Protein AF-A0A5C4LHL4-F1 (afdb_monomer)

pLDDT: mean 73.8, std 16.36, range [44.88, 92.81]

Radius of gyration: 15.22 Å; Cα contacts (8 Å, |Δi|>4): 49; chains: 1; bounding box: 21×47×35 Å

Foldseek 3Di:
DDPDPPPPPCVLVVVLVVQLVVCCCVQVVVCPPPPVSSLVRCVVCVVPGDPSPVVVNVVVVCVVPPPNDDPDDDD

Sequence (75 aa):
MGLVPVEASAQGTERQRLACMTDAMTLCSRDVPDSRRIERCLRRNYDRISAPCQGELDAASAAANPNAGVPGTSR

Structure (mmCIF, N/CA/C/O backbone):
data_AF-A0A5C4LHL4-F1
#
_entry.id   AF-A0A5C4LHL4-F1
#
loop_
_atom_site.group_PDB
_atom_site.id
_atom_site.type_symbol
_atom_site.label_atom_id
_atom_site.label_alt_id
_atom_site.label_comp_id
_atom_site.label_asym_id
_atom_site.label_entity_id
_atom_site.label_seq_id
_atom_site.pdbx_PDB_ins_code
_atom_site.Cartn_x
_atom_site.Cartn_y
_atom_site.Cartn_z
_atom_site.occupancy
_atom_site.B_iso_or_equiv
_atom_site.auth_seq_id
_atom_site.auth_comp_id
_atom_site.auth_asym_id
_atom_site.auth_atom_id
_atom_site.pdbx_PDB_model_num
ATOM 1 N N . MET A 1 1 ? 12.596 29.755 -18.381 1.00 47.94 1 MET A N 1
ATOM 2 C CA . MET A 1 1 ? 13.040 29.496 -16.996 1.00 47.94 1 MET A CA 1
ATOM 3 C C . MET A 1 1 ? 11.843 28.986 -16.213 1.00 47.94 1 MET A C 1
ATOM 5 O O . MET A 1 1 ? 10.962 29.773 -15.912 1.00 47.94 1 MET A O 1
ATOM 9 N N . GLY A 1 2 ? 11.755 27.678 -15.985 1.00 51.16 2 GLY A N 1
ATOM 10 C CA . GLY A 1 2 ? 10.650 27.050 -15.260 1.00 51.16 2 GLY A CA 1
ATOM 11 C C . GLY A 1 2 ? 11.003 25.594 -14.993 1.00 51.16 2 GLY A C 1
ATOM 12 O O . GLY A 1 2 ? 10.785 24.739 -15.842 1.00 51.16 2 GLY A O 1
ATOM 13 N N . LEU A 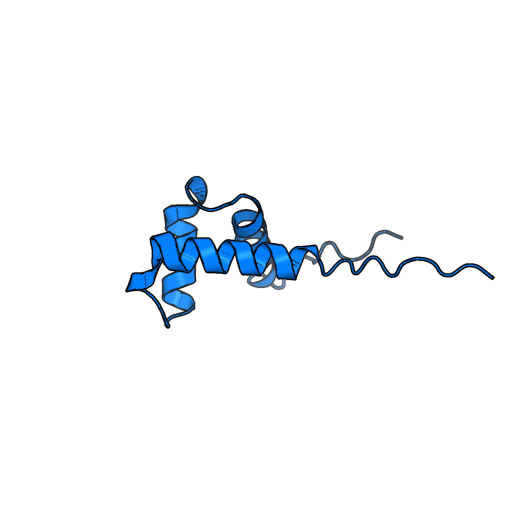1 3 ? 11.651 25.346 -13.858 1.00 59.03 3 LEU A N 1
ATOM 14 C CA . LEU A 1 3 ? 11.963 24.008 -13.370 1.00 59.03 3 LEU A CA 1
ATOM 15 C C . LEU A 1 3 ? 10.652 23.425 -12.837 1.00 59.03 3 LEU A C 1
ATOM 17 O O . LEU A 1 3 ? 10.241 23.752 -11.726 1.00 59.03 3 LEU A O 1
ATOM 21 N N . VAL A 1 4 ? 9.956 22.630 -13.649 1.00 54.31 4 VAL A N 1
ATOM 22 C CA . VAL A 1 4 ? 8.833 21.834 -13.147 1.00 54.31 4 VAL A CA 1
ATOM 23 C C . VAL A 1 4 ? 9.397 20.765 -12.206 1.00 54.31 4 VAL A C 1
ATOM 25 O O . VAL A 1 4 ? 10.382 20.112 -12.568 1.00 54.31 4 VAL A O 1
ATOM 28 N N . PRO A 1 5 ? 8.845 20.594 -10.993 1.00 52.94 5 PRO A N 1
ATOM 29 C CA . PRO A 1 5 ? 9.257 19.500 -10.136 1.00 52.94 5 PRO A CA 1
ATOM 30 C C . PRO A 1 5 ? 8.936 18.211 -10.887 1.00 52.94 5 PRO A C 1
ATOM 32 O O . PRO A 1 5 ? 7.797 17.985 -11.295 1.00 52.94 5 PRO A O 1
ATOM 35 N N . VAL A 1 6 ? 9.951 17.374 -11.104 1.00 49.66 6 VAL A N 1
ATOM 36 C CA . VAL A 1 6 ? 9.720 15.976 -11.454 1.00 49.66 6 VAL A CA 1
ATOM 37 C C . VAL A 1 6 ? 9.122 15.343 -10.202 1.00 49.66 6 VAL A C 1
ATOM 39 O O . VAL A 1 6 ? 9.812 14.792 -9.348 1.00 49.66 6 VAL A O 1
ATOM 42 N N . GLU A 1 7 ? 7.818 15.524 -10.011 1.00 47.75 7 GLU A N 1
ATOM 43 C CA . GLU A 1 7 ? 7.073 14.756 -9.033 1.00 47.75 7 GLU A CA 1
ATOM 44 C C . GLU A 1 7 ? 7.052 13.342 -9.577 1.00 47.75 7 GLU A C 1
ATOM 46 O O . GLU A 1 7 ? 6.207 12.949 -10.382 1.00 47.75 7 GLU A O 1
ATOM 51 N N . ALA A 1 8 ? 8.107 12.623 -9.202 1.00 51.06 8 ALA A N 1
ATOM 52 C CA . ALA A 1 8 ? 8.293 11.221 -9.439 1.00 51.06 8 ALA A CA 1
ATOM 53 C C . ALA A 1 8 ? 6.989 10.531 -9.053 1.00 51.06 8 ALA A C 1
ATOM 55 O O . ALA A 1 8 ? 6.735 10.220 -7.890 1.00 51.06 8 ALA A O 1
ATOM 56 N N . SER A 1 9 ? 6.169 10.244 -10.056 1.00 46.81 9 SER A N 1
ATOM 57 C CA . SER A 1 9 ? 5.011 9.367 -9.955 1.00 46.81 9 SER A CA 1
ATOM 58 C C . SER A 1 9 ? 5.520 7.917 -9.901 1.00 46.81 9 SER A C 1
ATOM 60 O O . SER A 1 9 ? 5.146 7.061 -10.680 1.00 46.81 9 SER A O 1
ATOM 62 N N . ALA A 1 10 ? 6.484 7.695 -9.010 1.00 50.62 10 ALA A N 1
ATOM 63 C CA . ALA A 1 10 ? 7.055 6.448 -8.518 1.00 50.62 10 ALA A CA 1
ATOM 64 C C . ALA A 1 10 ? 7.123 6.489 -6.972 1.00 50.62 10 ALA A C 1
ATOM 66 O O . ALA A 1 10 ? 7.473 5.515 -6.313 1.00 50.62 10 ALA A O 1
ATOM 67 N N . GLN A 1 11 ? 6.750 7.626 -6.366 1.00 49.25 11 GLN A N 1
ATOM 68 C CA . GLN A 1 11 ? 6.568 7.781 -4.923 1.00 49.25 11 GLN A CA 1
ATOM 69 C C . GLN A 1 11 ? 5.399 6.941 -4.390 1.00 49.25 11 GLN A C 1
ATOM 71 O O . GLN A 1 11 ? 5.365 6.657 -3.194 1.00 49.25 11 GLN A O 1
ATOM 76 N N . GLY A 1 12 ? 4.462 6.559 -5.271 1.00 52.91 12 GLY A N 1
ATOM 77 C CA . GLY A 1 12 ? 3.457 5.540 -4.986 1.00 52.91 12 GLY A CA 1
ATOM 78 C C . GLY A 1 12 ? 4.155 4.233 -4.645 1.00 52.91 12 GLY A C 1
ATOM 79 O O . GLY A 1 12 ? 4.147 3.829 -3.491 1.00 52.91 12 GLY A O 1
ATOM 80 N N . THR A 1 13 ? 4.898 3.658 -5.585 1.00 63.88 13 THR A N 1
ATOM 81 C CA . THR A 1 13 ? 5.455 2.314 -5.421 1.00 63.88 13 THR A CA 1
ATOM 82 C C . THR A 1 13 ? 6.470 2.196 -4.291 1.00 63.88 13 THR A C 1
ATOM 84 O O . THR A 1 13 ? 6.456 1.197 -3.592 1.00 63.88 13 THR A O 1
ATOM 87 N N . GLU A 1 14 ? 7.344 3.181 -4.045 1.00 68.50 14 GLU A N 1
ATOM 88 C CA . GLU A 1 14 ? 8.355 3.008 -2.985 1.00 68.50 14 GLU A CA 1
ATOM 89 C C . GLU A 1 14 ? 7.732 3.066 -1.584 1.00 68.50 14 GLU A C 1
ATOM 91 O O . GLU A 1 14 ? 7.946 2.172 -0.768 1.00 68.50 14 GLU A O 1
ATOM 96 N N . ARG A 1 15 ? 6.893 4.073 -1.303 1.00 69.56 15 ARG A N 1
ATOM 97 C CA . ARG A 1 15 ? 6.198 4.150 -0.008 1.00 69.56 15 ARG A CA 1
ATOM 98 C C . ARG A 1 15 ? 5.200 3.011 0.162 1.00 69.56 15 ARG A C 1
ATOM 100 O O . ARG A 1 15 ? 5.064 2.488 1.266 1.00 69.56 15 ARG A O 1
ATOM 107 N N . GLN A 1 16 ? 4.526 2.612 -0.913 1.00 71.19 16 GLN A N 1
ATOM 108 C CA . GLN A 1 16 ? 3.578 1.505 -0.880 1.00 71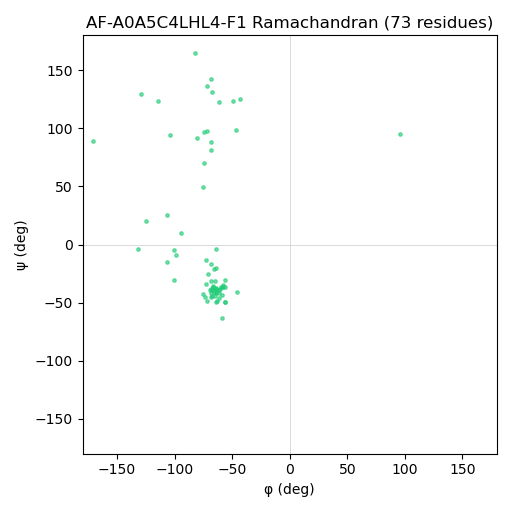.19 16 GLN A CA 1
ATOM 109 C C . GLN A 1 16 ? 4.279 0.157 -0.664 1.00 71.19 16 GLN A C 1
ATOM 111 O O . GLN A 1 16 ? 3.861 -0.631 0.188 1.00 71.19 16 GLN A O 1
ATOM 116 N N . ARG A 1 17 ? 5.415 -0.072 -1.327 1.00 77.44 17 ARG A N 1
ATOM 117 C CA . ARG A 1 17 ? 6.259 -1.255 -1.135 1.00 77.44 17 ARG A CA 1
ATOM 118 C C . ARG A 1 17 ? 6.851 -1.319 0.270 1.00 77.44 17 ARG A C 1
ATOM 120 O O . ARG A 1 17 ? 6.844 -2.391 0.871 1.00 77.44 17 ARG A O 1
ATOM 127 N N . LEU A 1 18 ? 7.307 -0.193 0.825 1.00 81.75 18 LEU A N 1
ATOM 128 C CA . LEU A 1 18 ? 7.784 -0.117 2.212 1.00 81.75 18 LEU A CA 1
ATOM 129 C C . LEU A 1 18 ? 6.665 -0.403 3.225 1.00 81.75 18 LEU A C 1
ATOM 131 O O . LEU A 1 18 ? 6.909 -1.080 4.228 1.00 81.75 18 LEU A O 1
ATOM 135 N N . ALA A 1 19 ? 5.435 0.047 2.954 1.00 83.25 19 ALA A N 1
ATOM 136 C CA . ALA A 1 19 ? 4.276 -0.298 3.775 1.00 83.25 19 ALA A CA 1
ATOM 137 C C . ALA A 1 19 ? 4.005 -1.812 3.748 1.00 83.25 19 ALA A C 1
ATOM 139 O O . ALA A 1 19 ? 3.955 -2.435 4.807 1.00 83.25 19 ALA A O 1
ATOM 140 N N . CYS A 1 20 ? 3.969 -2.430 2.560 1.00 86.69 20 CYS A N 1
ATOM 141 C CA . CYS A 1 20 ? 3.855 -3.888 2.441 1.00 86.69 20 CYS A CA 1
ATOM 142 C C . CYS A 1 20 ? 4.990 -4.636 3.140 1.00 86.69 20 CYS A C 1
ATOM 144 O O . CYS A 1 20 ? 4.760 -5.697 3.715 1.00 86.69 20 CYS A O 1
ATOM 146 N N . MET A 1 21 ? 6.215 -4.109 3.100 1.00 86.00 21 MET A N 1
ATOM 147 C CA . MET A 1 21 ? 7.347 -4.729 3.782 1.00 86.00 21 MET A CA 1
ATOM 148 C C . MET A 1 21 ? 7.169 -4.694 5.303 1.00 86.00 21 MET A C 1
ATOM 150 O O . MET A 1 21 ? 7.448 -5.685 5.975 1.00 86.00 21 MET A O 1
ATOM 154 N N . THR A 1 22 ? 6.664 -3.582 5.839 1.00 88.88 22 THR A N 1
ATOM 155 C CA . THR A 1 22 ? 6.368 -3.437 7.270 1.00 88.88 22 THR A CA 1
ATOM 156 C C . THR A 1 22 ? 5.272 -4.417 7.692 1.00 88.88 22 THR A C 1
ATOM 158 O O . THR A 1 22 ? 5.481 -5.207 8.611 1.00 88.88 22 THR A O 1
ATOM 161 N N . ASP A 1 23 ? 4.162 -4.463 6.952 1.00 89.56 23 ASP A N 1
ATOM 162 C CA . ASP A 1 23 ? 3.053 -5.389 7.202 1.00 89.56 23 ASP A CA 1
ATOM 163 C C . ASP A 1 23 ? 3.490 -6.859 7.084 1.00 89.56 23 ASP A C 1
ATOM 165 O O . ASP A 1 23 ? 3.110 -7.702 7.900 1.00 89.56 23 ASP A O 1
ATOM 169 N N . ALA A 1 24 ? 4.346 -7.176 6.108 1.00 89.50 24 ALA A N 1
ATOM 170 C CA . ALA A 1 24 ? 4.912 -8.508 5.933 1.00 89.50 24 ALA A CA 1
ATOM 171 C C . ALA A 1 24 ? 5.789 -8.917 7.118 1.00 89.50 24 ALA A C 1
ATOM 173 O O . ALA A 1 24 ? 5.691 -10.049 7.579 1.00 89.50 24 ALA A O 1
ATOM 174 N N . MET A 1 25 ? 6.618 -8.018 7.644 1.00 90.69 25 MET A N 1
ATOM 175 C CA . MET A 1 25 ? 7.437 -8.314 8.821 1.00 90.69 25 MET A CA 1
ATOM 176 C C . MET A 1 25 ? 6.580 -8.469 10.084 1.00 90.69 25 MET A C 1
ATOM 178 O O . MET A 1 25 ? 6.831 -9.360 10.896 1.00 90.69 25 MET A O 1
ATOM 182 N N . THR A 1 26 ? 5.535 -7.658 10.248 1.00 91.06 26 THR A N 1
ATOM 183 C CA . THR A 1 26 ? 4.659 -7.714 11.427 1.00 91.06 26 THR A CA 1
ATOM 184 C C . THR A 1 26 ? 3.732 -8.932 11.417 1.00 91.06 26 THR A C 1
ATOM 186 O O . THR A 1 26 ? 3.598 -9.601 12.438 1.00 91.06 26 THR A O 1
ATOM 189 N N . LEU A 1 27 ? 3.100 -9.243 10.281 1.00 90.50 27 LEU A N 1
ATOM 190 C CA . LEU A 1 27 ? 2.064 -10.282 10.176 1.00 90.50 27 LEU A CA 1
ATOM 191 C C . LEU A 1 27 ? 2.588 -11.608 9.605 1.00 90.50 27 LEU A C 1
ATOM 193 O O . LEU A 1 27 ? 2.069 -12.676 9.932 1.00 90.50 27 LEU A O 1
ATOM 197 N N . CYS A 1 28 ? 3.601 -11.546 8.743 1.00 92.81 28 CYS A N 1
ATOM 198 C CA . CYS A 1 28 ? 4.070 -12.654 7.909 1.00 92.81 28 CYS A CA 1
ATOM 199 C C . CYS A 1 28 ? 5.567 -12.957 8.098 1.00 92.81 28 CYS A C 1
ATOM 201 O O . CYS A 1 28 ? 6.169 -13.616 7.253 1.00 92.81 28 CYS A O 1
ATOM 203 N N . SER A 1 29 ? 6.183 -12.529 9.207 1.00 90.81 29 SER A N 1
ATOM 204 C CA . SER A 1 29 ? 7.614 -12.748 9.495 1.00 90.81 29 SER A CA 1
ATOM 205 C C . SER A 1 29 ? 8.017 -14.222 9.467 1.00 90.81 29 SER A C 1
ATOM 207 O O . SER A 1 29 ? 9.129 -14.545 9.064 1.00 90.81 29 SER A O 1
ATOM 209 N N . ARG A 1 30 ? 7.100 -15.132 9.816 1.00 90.62 30 ARG A N 1
ATOM 210 C CA . ARG A 1 30 ? 7.302 -16.592 9.725 1.00 90.62 30 ARG A CA 1
ATOM 211 C C . ARG A 1 30 ? 7.495 -17.120 8.298 1.00 90.62 30 ARG A C 1
ATOM 213 O O . ARG A 1 30 ? 7.940 -18.248 8.121 1.00 90.62 30 ARG A O 1
ATOM 220 N N . ASP A 1 31 ? 7.062 -16.347 7.308 1.00 88.62 31 ASP A N 1
ATOM 221 C CA . ASP A 1 31 ? 7.071 -16.699 5.892 1.00 88.62 31 ASP A CA 1
ATOM 222 C C . ASP A 1 31 ? 8.257 -16.035 5.159 1.00 88.62 31 ASP A C 1
ATOM 224 O O . ASP A 1 31 ? 8.491 -16.326 3.989 1.00 88.62 31 ASP A O 1
ATOM 228 N N . VAL A 1 32 ? 9.034 -15.177 5.836 1.00 83.88 32 VAL A N 1
ATOM 229 C CA . VAL A 1 32 ? 10.302 -14.614 5.338 1.00 83.88 32 VAL A CA 1
ATOM 230 C C . VAL A 1 32 ? 11.377 -15.710 5.331 1.00 83.88 32 VAL A C 1
ATOM 232 O O . VAL A 1 32 ? 11.481 -16.451 6.308 1.00 83.88 32 VAL A O 1
ATOM 235 N N . PRO A 1 33 ? 12.207 -15.828 4.273 1.00 84.69 33 PRO A N 1
ATOM 236 C CA . PRO A 1 33 ? 12.364 -14.924 3.124 1.00 84.69 33 PRO A CA 1
ATOM 237 C C . PRO A 1 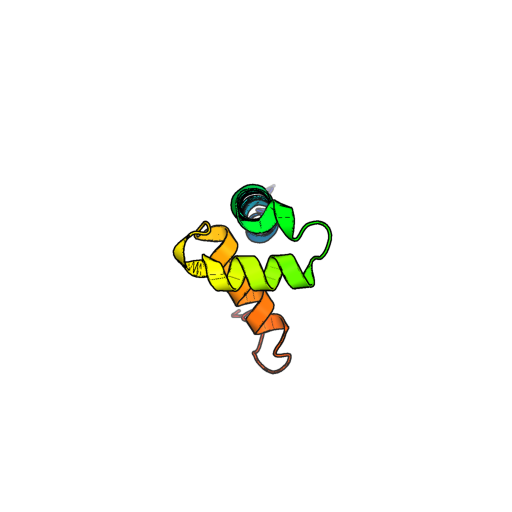33 ? 11.529 -15.282 1.877 1.00 84.69 33 PRO A C 1
ATOM 239 O O . PRO A 1 33 ? 11.732 -14.690 0.817 1.00 84.69 33 PRO A O 1
ATOM 242 N N . ASP A 1 34 ? 10.595 -16.233 1.962 1.00 87.69 34 ASP A N 1
ATOM 243 C CA . ASP A 1 34 ? 9.816 -16.710 0.813 1.00 87.69 34 ASP A CA 1
ATOM 244 C C . ASP A 1 34 ? 8.785 -15.674 0.335 1.00 87.69 34 ASP A C 1
ATOM 246 O O . ASP A 1 34 ? 7.646 -15.626 0.807 1.00 87.69 34 ASP A O 1
ATOM 250 N N . SER A 1 35 ? 9.114 -14.902 -0.703 1.00 81.56 35 SER A N 1
ATOM 251 C CA . SER A 1 35 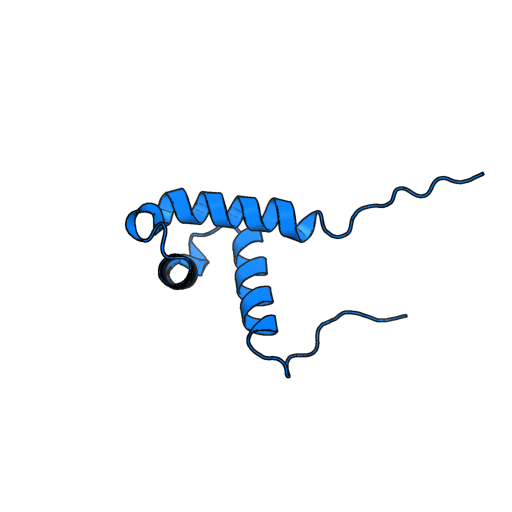? 8.219 -13.866 -1.248 1.00 81.56 35 SER A CA 1
ATOM 252 C C . SER A 1 35 ? 6.848 -14.412 -1.669 1.00 81.56 35 SER A C 1
ATOM 254 O O . SER A 1 35 ? 5.827 -13.777 -1.422 1.00 81.56 35 SER A O 1
ATOM 256 N N . ARG A 1 36 ? 6.785 -15.634 -2.226 1.00 85.44 36 ARG A N 1
ATOM 257 C CA . ARG A 1 36 ? 5.504 -16.277 -2.577 1.00 85.44 36 ARG A CA 1
ATOM 258 C C . ARG A 1 36 ? 4.670 -16.667 -1.355 1.00 85.44 36 ARG A C 1
ATOM 260 O O . ARG A 1 36 ? 3.444 -16.725 -1.455 1.00 85.44 36 ARG A O 1
ATOM 267 N N . ARG A 1 37 ? 5.301 -17.005 -0.224 1.00 90.38 37 ARG A N 1
ATOM 268 C CA . ARG A 1 37 ? 4.577 -17.271 1.029 1.00 90.38 37 ARG A CA 1
ATOM 269 C C . ARG A 1 37 ? 4.107 -15.968 1.657 1.00 90.38 37 ARG A C 1
ATOM 271 O O . ARG A 1 37 ? 2.942 -15.898 2.038 1.00 90.38 37 ARG A O 1
ATOM 278 N N . ILE A 1 38 ? 4.963 -14.946 1.662 1.00 88.44 38 ILE A N 1
ATOM 279 C CA . ILE A 1 38 ? 4.631 -13.595 2.121 1.00 88.44 38 ILE A CA 1
ATOM 280 C C . ILE A 1 38 ? 3.426 -13.054 1.351 1.00 88.44 38 ILE A C 1
ATOM 282 O O . ILE A 1 38 ? 2.455 -12.661 1.980 1.00 88.44 38 ILE A O 1
ATOM 286 N N . GLU A 1 39 ? 3.415 -13.118 0.017 1.00 85.31 39 GLU A N 1
ATOM 287 C CA . GLU A 1 39 ? 2.285 -12.632 -0.787 1.00 85.31 39 GLU A CA 1
ATOM 288 C C . GLU A 1 39 ? 0.976 -13.351 -0.427 1.00 85.31 39 GLU A C 1
ATOM 290 O O . GLU A 1 39 ? -0.058 -12.717 -0.226 1.00 85.31 39 GLU A O 1
ATOM 295 N N . ARG A 1 40 ? 1.005 -14.680 -0.260 1.00 89.94 40 ARG A N 1
ATOM 296 C CA . ARG A 1 40 ? -0.174 -15.436 0.194 1.00 89.94 40 ARG A CA 1
ATOM 297 C C . ARG A 1 40 ? -0.602 -15.060 1.607 1.00 89.94 40 ARG A C 1
ATOM 299 O O . ARG A 1 40 ? -1.798 -15.042 1.885 1.00 89.94 40 ARG A O 1
ATOM 306 N N . CYS A 1 41 ? 0.348 -14.816 2.503 1.00 92.12 41 CYS A N 1
ATOM 307 C CA . CYS A 1 41 ? 0.061 -14.395 3.865 1.00 92.12 41 CYS A CA 1
ATOM 308 C C . CYS A 1 41 ? -0.550 -12.985 3.890 1.00 92.12 41 CYS A C 1
ATOM 310 O O . CYS A 1 41 ? -1.579 -12.797 4.535 1.00 92.12 41 CYS A O 1
ATOM 312 N N . LEU A 1 42 ? -0.004 -12.038 3.125 1.00 89.38 42 LEU A N 1
ATOM 313 C CA . LEU A 1 42 ? -0.543 -10.687 2.972 1.00 89.38 42 LEU A CA 1
ATOM 314 C C . LEU A 1 42 ? -1.948 -10.716 2.362 1.00 89.38 42 LEU A C 1
ATOM 316 O O . LEU A 1 42 ? -2.856 -10.120 2.924 1.00 89.38 42 LEU A O 1
ATOM 320 N N . ARG A 1 43 ? -2.178 -11.497 1.295 1.00 88.19 43 ARG A N 1
ATOM 321 C CA . ARG A 1 43 ? -3.516 -11.684 0.695 1.00 88.19 43 ARG A CA 1
ATOM 322 C C . ARG A 1 43 ? -4.537 -12.270 1.674 1.00 88.19 43 ARG A C 1
ATOM 324 O O . ARG A 1 43 ? -5.699 -11.890 1.645 1.00 88.19 43 ARG A O 1
ATOM 331 N N . ARG A 1 44 ? -4.127 -13.189 2.554 1.00 91.75 44 ARG A N 1
ATOM 332 C CA . ARG A 1 44 ? -5.000 -13.731 3.619 1.00 91.75 44 ARG A CA 1
ATOM 333 C C . ARG A 1 44 ? -5.292 -12.717 4.721 1.00 91.75 44 ARG A C 1
ATOM 335 O O . ARG A 1 44 ? -6.296 -12.852 5.407 1.00 91.75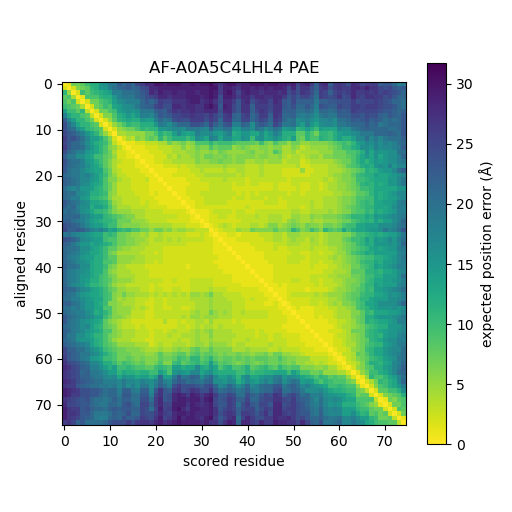 44 ARG A O 1
ATOM 342 N N . ASN A 1 45 ? -4.404 -11.748 4.902 1.00 91.56 45 ASN A N 1
ATOM 343 C CA . ASN A 1 45 ? -4.527 -10.668 5.869 1.00 91.56 45 ASN A CA 1
ATOM 344 C C . ASN A 1 45 ? -4.864 -9.342 5.177 1.00 91.56 45 ASN A C 1
ATOM 346 O O .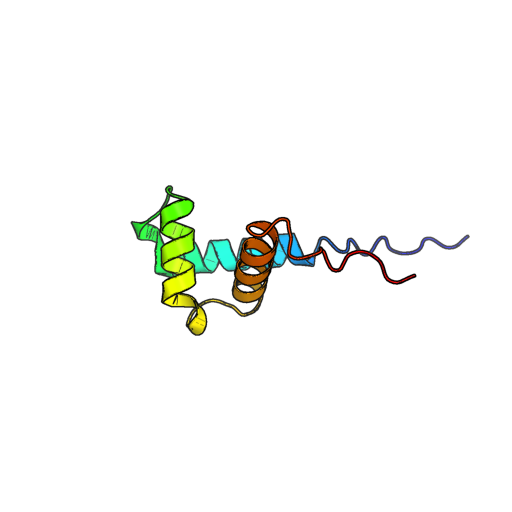 ASN A 1 45 ? -4.550 -8.293 5.724 1.00 91.56 45 ASN A O 1
ATOM 350 N N . TYR A 1 46 ? -5.491 -9.375 3.996 1.00 88.50 46 TYR A N 1
ATOM 351 C CA . TYR A 1 46 ? -5.718 -8.178 3.187 1.00 88.50 46 TYR A CA 1
ATOM 352 C C . TYR A 1 46 ? -6.516 -7.105 3.956 1.00 88.50 46 TYR A C 1
ATOM 354 O O . TYR A 1 46 ? -6.202 -5.926 3.871 1.00 88.50 46 TYR A O 1
ATOM 362 N N . ASP A 1 47 ? -7.459 -7.502 4.814 1.00 88.75 47 ASP A N 1
ATOM 363 C CA . ASP A 1 47 ? -8.212 -6.578 5.681 1.00 88.75 47 ASP A CA 1
ATOM 364 C C . ASP A 1 47 ? -7.398 -5.999 6.856 1.00 88.75 47 ASP A C 1
ATOM 366 O O . ASP A 1 47 ? -7.846 -5.074 7.531 1.00 88.75 47 ASP A O 1
ATOM 370 N N . ARG A 1 48 ? -6.222 -6.568 7.151 1.00 88.81 48 ARG A N 1
ATOM 371 C CA . ARG A 1 48 ? -5.343 -6.180 8.271 1.00 88.81 48 ARG A CA 1
ATOM 372 C C . ARG A 1 48 ? -4.094 -5.419 7.838 1.00 88.81 48 ARG A C 1
ATOM 374 O O . ARG A 1 48 ? -3.421 -4.859 8.698 1.0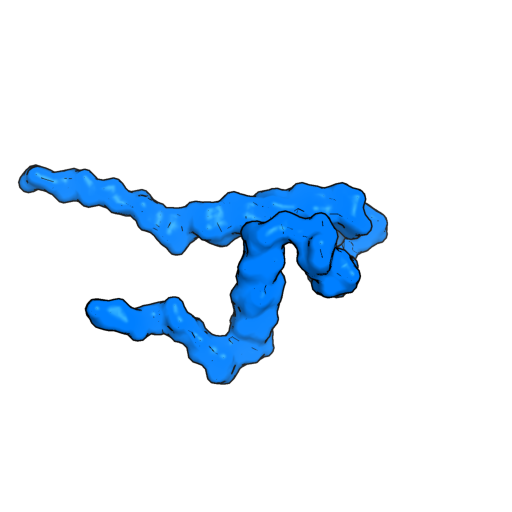0 88.81 48 ARG A O 1
ATOM 381 N N . ILE A 1 49 ? -3.757 -5.453 6.554 1.00 89.69 49 ILE A N 1
ATOM 382 C CA . ILE A 1 49 ? -2.629 -4.708 5.991 1.00 89.69 49 ILE A CA 1
ATOM 383 C C . ILE A 1 49 ? -3.029 -3.258 5.711 1.00 89.69 49 ILE A C 1
ATOM 385 O O . ILE A 1 49 ? -4.206 -2.901 5.648 1.00 89.69 49 ILE A O 1
ATOM 389 N N . SER A 1 50 ? -2.028 -2.416 5.507 1.00 88.06 50 SER A N 1
ATOM 390 C CA . SER A 1 50 ? -2.206 -1.001 5.217 1.00 88.06 50 SER A CA 1
ATOM 391 C C . SER A 1 50 ? -2.839 -0.792 3.833 1.00 88.06 50 SER A C 1
ATOM 393 O O . SER A 1 50 ? -2.459 -1.457 2.870 1.00 88.06 50 SER A O 1
ATOM 395 N N . ALA A 1 51 ? -3.721 0.204 3.688 1.00 85.56 51 ALA A N 1
ATOM 396 C CA . ALA A 1 51 ? -4.270 0.644 2.394 1.00 85.56 51 ALA A CA 1
ATOM 397 C C . ALA A 1 51 ? -3.223 0.817 1.262 1.00 85.56 51 ALA A C 1
ATOM 399 O O . ALA A 1 51 ? -3.480 0.397 0.134 1.00 85.56 51 ALA A O 1
ATOM 400 N N . PRO A 1 52 ? -2.018 1.371 1.509 1.00 84.50 52 PRO A N 1
ATOM 401 C CA . PRO A 1 52 ? -0.962 1.374 0.497 1.00 84.50 52 PRO A CA 1
ATOM 402 C C . PRO A 1 52 ? -0.521 -0.029 0.045 1.00 84.50 52 PRO A C 1
ATOM 404 O O . PRO A 1 52 ? -0.272 -0.221 -1.140 1.00 84.50 52 PRO A O 1
ATOM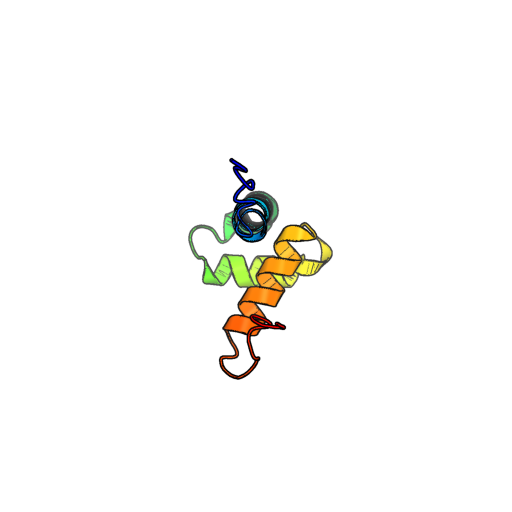 407 N N . CYS A 1 53 ? -0.449 -1.010 0.950 1.00 87.38 53 CYS A N 1
ATOM 408 C CA . CYS A 1 53 ? -0.069 -2.382 0.608 1.00 87.38 53 CYS A CA 1
ATOM 409 C C . CYS A 1 53 ? -1.181 -3.118 -0.157 1.00 87.38 53 CYS A C 1
ATOM 411 O O . CYS A 1 53 ? -0.906 -3.899 -1.066 1.00 87.38 53 CYS A O 1
ATOM 413 N N . GLN A 1 54 ? -2.442 -2.824 0.167 1.00 87.62 54 GLN A N 1
ATOM 414 C CA . GLN A 1 54 ? -3.604 -3.308 -0.580 1.00 87.62 54 GLN A CA 1
ATOM 415 C C . GLN A 1 54 ? -3.508 -2.919 -2.060 1.00 87.62 54 GLN A C 1
ATOM 417 O O . GLN A 1 54 ? -3.564 -3.792 -2.925 1.00 87.62 54 GLN A O 1
ATOM 422 N N . GLY A 1 55 ? -3.227 -1.639 -2.338 1.00 83.75 55 GLY A N 1
ATOM 423 C CA . GLY A 1 55 ? -3.047 -1.138 -3.702 1.00 83.75 55 GLY A CA 1
ATOM 424 C C . GLY A 1 55 ? -1.927 -1.842 -4.478 1.00 83.75 55 GLY A C 1
ATOM 425 O O . GLY A 1 55 ? -2.096 -2.121 -5.662 1.00 83.75 55 GLY A O 1
ATOM 426 N N . GLU A 1 56 ? -0.819 -2.201 -3.823 1.00 81.94 56 GLU A N 1
ATOM 427 C CA . GLU A 1 56 ? 0.269 -2.970 -4.452 1.00 81.94 56 GLU A CA 1
ATOM 428 C C . GLU A 1 56 ? -0.141 -4.408 -4.756 1.00 81.94 56 GLU A C 1
ATOM 430 O O . GLU A 1 56 ? 0.220 -4.940 -5.803 1.00 81.94 56 GLU A O 1
ATOM 435 N N . LEU A 1 57 ? -0.907 -5.055 -3.872 1.00 83.88 57 LEU A N 1
ATOM 436 C CA . LEU A 1 57 ? -1.419 -6.402 -4.125 1.00 83.88 57 LEU A CA 1
ATOM 437 C C . LEU A 1 57 ? -2.430 -6.409 -5.272 1.00 83.88 57 LEU A C 1
ATOM 439 O O . LEU A 1 57 ? -2.417 -7.343 -6.077 1.00 83.88 57 LEU A O 1
ATOM 443 N N . ASP A 1 58 ? -3.269 -5.383 -5.386 1.00 81.69 58 ASP A N 1
ATOM 444 C CA . ASP A 1 58 ? -4.192 -5.224 -6.512 1.00 81.69 58 ASP A CA 1
ATOM 445 C C . ASP A 1 58 ? -3.447 -4.926 -7.812 1.00 81.69 58 ASP A C 1
ATOM 447 O O . ASP A 1 58 ? -3.695 -5.583 -8.824 1.00 81.69 58 ASP A O 1
ATOM 451 N N . ALA A 1 59 ? -2.466 -4.020 -7.780 1.00 75.00 59 ALA A N 1
ATOM 452 C CA . ALA A 1 59 ? -1.608 -3.718 -8.922 1.00 75.00 59 ALA A CA 1
ATOM 453 C C . ALA A 1 59 ? -0.794 -4.945 -9.369 1.00 75.00 59 ALA A C 1
ATOM 455 O O . ALA A 1 59 ? -0.708 -5.229 -10.562 1.00 75.00 59 ALA A O 1
ATOM 456 N N . ALA A 1 60 ? -0.255 -5.729 -8.431 1.00 70.50 60 ALA A N 1
ATOM 457 C CA . ALA A 1 60 ? 0.446 -6.979 -8.716 1.00 70.50 60 ALA A CA 1
ATOM 458 C C . ALA A 1 60 ? -0.496 -8.051 -9.283 1.00 70.50 60 ALA A C 1
ATOM 460 O O . ALA A 1 60 ? -0.107 -8.813 -10.165 1.00 70.50 60 ALA A O 1
ATOM 461 N N . SER A 1 61 ? -1.747 -8.100 -8.814 1.00 67.81 61 SER A N 1
ATOM 462 C CA . SER A 1 61 ? -2.778 -8.992 -9.361 1.00 67.81 61 SER A CA 1
ATOM 463 C C . SER A 1 61 ? -3.177 -8.594 -10.781 1.00 67.81 61 SER A C 1
ATOM 465 O O . SER A 1 61 ? -3.355 -9.465 -11.630 1.00 67.81 61 SER A O 1
ATOM 467 N N . ALA A 1 62 ? -3.266 -7.290 -11.055 1.00 63.88 62 ALA A N 1
ATOM 468 C CA . ALA A 1 62 ? -3.478 -6.763 -12.395 1.00 63.88 62 ALA A CA 1
ATOM 469 C C . ALA A 1 62 ? -2.285 -7.084 -13.307 1.00 63.88 62 ALA A C 1
ATOM 471 O O . ALA A 1 62 ? -2.486 -7.601 -14.397 1.00 63.88 62 ALA A O 1
ATOM 472 N N . ALA A 1 63 ? -1.046 -6.905 -12.840 1.00 57.81 63 ALA A N 1
ATOM 473 C CA . ALA A 1 63 ? 0.158 -7.260 -13.595 1.00 57.81 63 ALA A CA 1
ATOM 474 C C . ALA A 1 63 ? 0.295 -8.775 -13.848 1.00 57.81 63 ALA A C 1
ATOM 476 O O . ALA A 1 63 ? 0.815 -9.188 -14.884 1.00 57.81 63 ALA A O 1
ATOM 477 N N . ALA A 1 64 ? -0.196 -9.618 -12.932 1.00 57.84 64 ALA A N 1
ATOM 478 C CA . ALA A 1 64 ? -0.250 -11.069 -13.117 1.00 57.84 64 ALA A CA 1
ATOM 479 C C . ALA A 1 64 ? -1.252 -11.497 -14.206 1.00 57.84 64 ALA A C 1
ATOM 481 O O . ALA A 1 64 ? -1.169 -12.621 -14.705 1.00 57.84 64 ALA A O 1
ATOM 482 N N . ASN A 1 65 ? -2.171 -10.610 -14.600 1.00 47.19 65 ASN A N 1
ATOM 483 C CA . ASN A 1 65 ? -3.000 -10.771 -15.781 1.00 47.19 65 ASN A CA 1
ATOM 484 C C . ASN A 1 65 ? -2.471 -9.859 -16.905 1.00 47.19 65 ASN A C 1
ATOM 486 O O . ASN A 1 65 ? -2.889 -8.710 -16.997 1.00 47.19 65 ASN A O 1
ATOM 490 N N . PRO A 1 66 ? -1.615 -10.345 -17.824 1.00 55.69 66 PRO A N 1
ATOM 491 C CA . PRO A 1 66 ? -1.088 -9.518 -18.915 1.00 55.69 66 PRO A CA 1
ATOM 492 C C . PRO A 1 66 ? -2.167 -9.020 -19.901 1.00 55.69 66 PRO A C 1
ATOM 494 O O . PRO A 1 66 ? -1.849 -8.256 -20.808 1.00 55.69 66 PRO A O 1
ATOM 497 N N . ASN A 1 67 ? -3.433 -9.434 -19.736 1.00 55.44 67 ASN A N 1
ATOM 498 C CA . ASN A 1 67 ? -4.590 -8.930 -20.483 1.0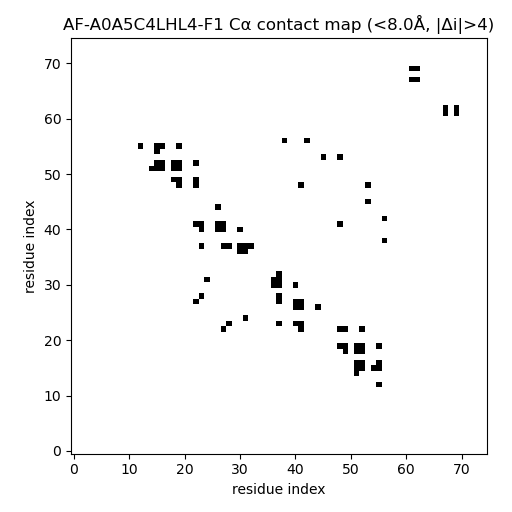0 55.44 67 ASN A CA 1
ATOM 499 C C . ASN A 1 67 ? -5.395 -7.864 -19.713 1.00 55.44 67 ASN A C 1
ATOM 501 O O . ASN A 1 67 ? -6.284 -7.240 -20.291 1.00 55.44 67 ASN A O 1
ATOM 505 N N . ALA A 1 68 ? -5.108 -7.634 -18.428 1.00 51.66 68 ALA A N 1
ATOM 506 C CA . ALA A 1 68 ? -5.628 -6.492 -17.691 1.00 51.66 68 ALA A CA 1
ATOM 507 C C . ALA A 1 68 ? -4.758 -5.285 -18.051 1.00 51.66 68 ALA A C 1
ATOM 509 O O . ALA A 1 68 ? -3.692 -5.067 -17.479 1.00 51.66 68 ALA A O 1
ATOM 510 N N . GLY A 1 69 ? -5.196 -4.558 -19.080 1.00 44.88 69 GLY A N 1
ATOM 511 C CA . GLY A 1 69 ? -4.541 -3.354 -19.564 1.00 44.88 69 GLY A CA 1
ATOM 512 C C . GLY A 1 69 ? -4.101 -2.455 -18.415 1.00 44.88 69 GLY A C 1
ATOM 513 O O . GLY A 1 69 ? -4.896 -2.071 -17.559 1.00 44.88 69 GLY A O 1
ATOM 514 N N . VAL A 1 70 ? -2.813 -2.127 -18.422 1.00 53.69 70 VAL A N 1
ATOM 515 C CA . VAL A 1 70 ? -2.252 -1.037 -17.636 1.00 53.69 70 VAL A CA 1
ATOM 516 C C . VAL A 1 70 ? -3.113 0.215 -17.863 1.00 53.69 70 VAL A C 1
ATOM 518 O O . VAL A 1 70 ? -3.261 0.629 -19.014 1.00 53.69 70 VAL A O 1
ATOM 521 N N . PRO A 1 71 ? -3.683 0.872 -16.838 1.00 52.34 71 PRO A N 1
ATOM 522 C CA . PRO A 1 71 ? -4.122 2.250 -16.990 1.00 52.34 71 PRO A CA 1
ATOM 523 C C . PRO A 1 71 ? -2.869 3.134 -16.987 1.00 52.34 71 PRO A C 1
ATOM 525 O O . PRO A 1 71 ? -2.569 3.851 -16.039 1.00 52.34 71 PRO A O 1
ATOM 528 N N . GLY A 1 72 ? -2.098 3.026 -18.065 1.00 57.62 72 GLY A N 1
ATOM 529 C CA . GLY A 1 72 ? -1.121 4.004 -18.496 1.00 57.62 72 GLY A CA 1
ATOM 530 C C . GLY A 1 72 ? -1.620 4.565 -19.819 1.00 57.62 72 GLY A C 1
ATOM 531 O O . GLY A 1 72 ? -1.836 3.800 -20.751 1.00 57.62 72 GLY A O 1
ATOM 532 N N . THR A 1 73 ? -1.788 5.888 -19.873 1.00 57.22 73 THR A N 1
ATOM 533 C CA . THR A 1 73 ? -2.159 6.702 -21.046 1.00 57.22 73 THR A CA 1
ATOM 534 C C . THR A 1 73 ? -3.651 7.036 -21.184 1.00 57.22 73 THR A C 1
ATOM 536 O O . THR A 1 73 ? -4.435 6.346 -21.829 1.00 57.22 73 THR A O 1
ATOM 539 N N . SER A 1 74 ? -4.028 8.209 -20.678 1.00 53.28 74 SER A N 1
ATOM 540 C CA . SER A 1 74 ? -5.055 9.050 -21.304 1.00 53.28 74 SER A CA 1
ATOM 541 C C . SER A 1 74 ? -4.473 10.461 -21.439 1.00 53.28 74 SER A C 1
ATOM 543 O O . SER A 1 74 ? -3.822 10.932 -20.512 1.00 53.28 74 SER A O 1
ATOM 545 N N . ARG A 1 75 ? -4.584 10.996 -22.661 1.00 58.31 75 ARG A N 1
ATOM 546 C CA . ARG A 1 75 ? -3.768 12.050 -23.299 1.00 58.31 75 ARG A CA 1
ATOM 547 C C . ARG A 1 75 ? -3.725 13.398 -22.593 1.00 58.31 75 ARG A C 1
ATOM 549 O O . ARG A 1 75 ? -4.772 13.805 -22.054 1.00 58.31 75 ARG A O 1
#

Organism: NCBI:txid2583531

Mean predicted aligned error: 11.02 Å

Secondary structure (DSSP, 8-state):
--------TTHHHHHHHHHHHHHHHHHHGGGTT-HHHHHHHHHHTTTTS-HHHHHHHHHHHHHTSTTS-------

Solvent-accessible surface area (backbone atoms only — not comparable to full-atom values): 4585 Å² total; per-residue (Å²): 142,80,86,74,79,83,74,59,92,52,59,59,57,56,57,19,50,51,44,36,51,51,44,35,54,75,77,25,48,90,34,62,87,42,63,75,48,28,52,54,44,48,63,74,36,50,94,76,45,53,71,52,25,48,52,51,54,52,52,49,54,37,62,72,34,87,81,52,73,72,98,69,87,81,134